Protein AF-A0AAV9A3R5-F1 (afdb_monomer)

Organism: Acorus gramineus (NCBI:txid55184)

Radius of gyration: 25.85 Å; Cα contacts (8 Å, |Δi|>4): 140; chains: 1; bounding box: 64×32×79 Å

pLDDT: mean 73.42, std 16.83, range [33.06, 95.38]

Solvent-accessible surface area (backbone atoms only — not comparable to full-atom values): 9224 Å² total; per-residue (Å²): 137,85,81,79,80,76,54,71,68,58,57,51,52,50,50,51,51,59,57,62,70,68,70,75,72,79,74,75,75,80,70,62,78,75,75,47,67,36,55,87,44,78,39,43,78,56,30,27,75,53,69,84,87,58,96,75,62,102,68,83,74,70,61,36,44,88,80,40,45,26,42,64,96,49,94,85,38,67,48,28,34,39,68,51,100,89,50,55,24,33,44,79,45,76,40,80,87,78,74,42,74,42,75,40,55,53,93,43,59,96,47,89,82,62,62,83,92,66,81,90,72,85,65,70,86,52,80,83,70,90,79,78,89,79,87,72,85,127

Structure (mmCIF, N/CA/C/O backbone):
data_AF-A0AAV9A3R5-F1
#
_entry.id   AF-A0AAV9A3R5-F1
#
loop_
_atom_site.group_PDB
_atom_site.id
_atom_site.type_symbol
_atom_site.label_atom_i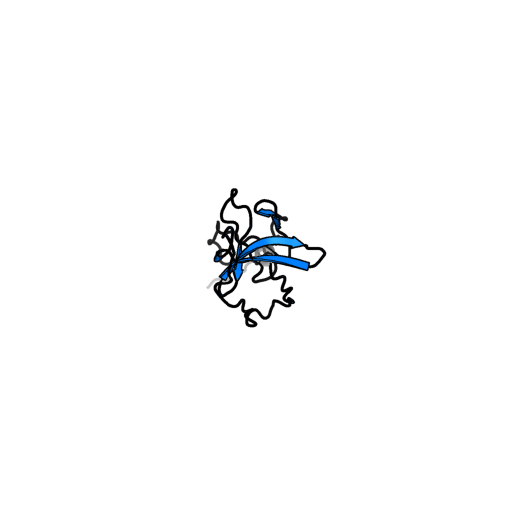d
_atom_site.label_alt_id
_atom_site.label_comp_id
_atom_site.label_asym_id
_atom_site.label_entity_id
_atom_site.label_seq_id
_atom_site.pdbx_PDB_ins_code
_atom_site.Cartn_x
_atom_site.Cartn_y
_atom_site.Cartn_z
_atom_site.occupancy
_atom_site.B_iso_or_equiv
_atom_site.auth_seq_id
_atom_site.auth_comp_id
_atom_site.auth_asym_id
_atom_site.auth_atom_id
_atom_site.pdbx_PDB_model_num
ATOM 1 N N . MET A 1 1 ? 32.095 17.784 -65.600 1.00 42.56 1 MET A N 1
ATOM 2 C CA . MET A 1 1 ? 31.543 17.102 -64.412 1.00 42.56 1 MET A CA 1
ATOM 3 C C . MET A 1 1 ? 32.695 16.330 -63.780 1.00 42.56 1 MET A C 1
ATOM 5 O O . MET A 1 1 ? 33.039 15.265 -64.266 1.00 42.56 1 MET A O 1
ATOM 9 N N . ALA A 1 2 ? 33.414 16.949 -62.839 1.00 43.00 2 ALA A N 1
ATOM 10 C CA . ALA A 1 2 ? 34.590 16.339 -62.219 1.00 43.00 2 ALA A CA 1
ATOM 11 C C . ALA A 1 2 ? 34.127 15.425 -61.080 1.00 43.00 2 ALA A C 1
ATOM 13 O O . ALA A 1 2 ? 33.543 15.898 -60.107 1.00 43.00 2 ALA A O 1
ATOM 14 N N . LEU A 1 3 ? 34.350 14.122 -61.228 1.00 54.34 3 LEU A N 1
ATOM 15 C CA . LEU A 1 3 ? 34.167 13.159 -60.150 1.00 54.34 3 LEU A CA 1
ATOM 16 C C . LEU A 1 3 ? 35.378 13.289 -59.223 1.00 54.34 3 LEU A C 1
ATOM 18 O O . LEU A 1 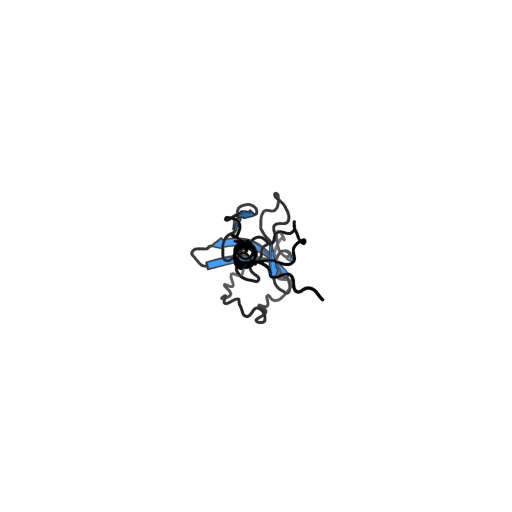3 ? 36.471 12.837 -59.555 1.00 54.34 3 LEU A O 1
ATOM 22 N N . LEU A 1 4 ? 35.200 13.972 -58.092 1.00 58.50 4 LEU A N 1
ATOM 23 C CA . LEU A 1 4 ? 36.195 14.020 -57.022 1.00 58.50 4 LEU A CA 1
ATOM 24 C C . LEU A 1 4 ? 36.394 12.594 -56.494 1.00 58.50 4 LEU A C 1
ATOM 26 O O . LEU A 1 4 ? 35.521 12.043 -55.826 1.00 58.50 4 LEU A O 1
ATOM 30 N N . SER A 1 5 ? 37.530 11.981 -56.825 1.00 64.50 5 SER A N 1
ATOM 31 C CA . SER A 1 5 ? 37.940 10.680 -56.303 1.00 64.50 5 SER A CA 1
ATOM 32 C C . SER A 1 5 ? 38.280 10.830 -54.823 1.00 64.50 5 SER A C 1
ATOM 34 O O . SER A 1 5 ? 39.375 11.266 -54.464 1.00 64.50 5 SER A O 1
ATOM 36 N N . ILE A 1 6 ? 37.319 10.523 -53.958 1.00 63.00 6 ILE A N 1
ATOM 37 C CA . ILE A 1 6 ? 37.522 10.535 -52.512 1.00 63.00 6 ILE A CA 1
ATOM 38 C C . ILE A 1 6 ? 38.488 9.382 -52.176 1.00 63.00 6 ILE A C 1
ATOM 40 O O . ILE A 1 6 ? 38.206 8.239 -52.543 1.00 63.00 6 ILE A O 1
ATOM 44 N N . PRO A 1 7 ? 39.643 9.642 -51.536 1.00 77.12 7 PRO A N 1
ATOM 45 C CA . PRO A 1 7 ? 40.613 8.596 -51.239 1.00 77.12 7 PRO A CA 1
ATOM 46 C C . PRO A 1 7 ? 40.015 7.563 -50.277 1.00 77.12 7 PRO A C 1
ATOM 48 O O . PRO A 1 7 ? 39.330 7.907 -49.321 1.00 77.12 7 PRO A O 1
ATOM 51 N N . ILE A 1 8 ? 40.325 6.282 -50.488 1.00 71.62 8 ILE A N 1
ATOM 52 C CA . ILE A 1 8 ? 39.762 5.153 -49.717 1.00 71.62 8 ILE A CA 1
ATOM 53 C C . ILE A 1 8 ? 39.962 5.338 -48.196 1.00 71.62 8 ILE A C 1
ATOM 55 O O . ILE A 1 8 ? 39.118 4.957 -47.383 1.00 71.62 8 ILE A O 1
ATOM 59 N N . SER A 1 9 ? 41.060 5.999 -47.815 1.00 75.62 9 SER A N 1
ATOM 60 C CA . SER A 1 9 ? 41.368 6.370 -46.431 1.00 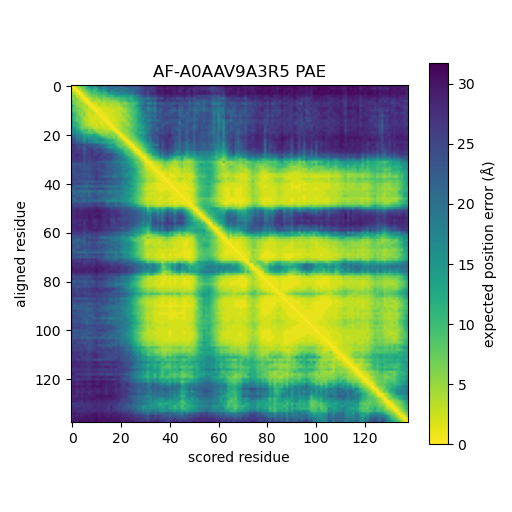75.62 9 SER A CA 1
ATOM 61 C C . SER A 1 9 ? 40.301 7.279 -45.803 1.00 75.62 9 SER A C 1
ATOM 63 O O . SER A 1 9 ? 39.868 7.038 -44.678 1.00 75.62 9 SER A O 1
ATOM 65 N N . THR A 1 10 ? 39.792 8.280 -46.529 1.00 72.69 10 THR A N 1
ATOM 66 C CA . THR A 1 10 ? 38.770 9.186 -45.984 1.00 72.69 10 THR A CA 1
ATOM 67 C C . THR A 1 10 ? 37.394 8.532 -45.946 1.00 72.69 10 THR A C 1
ATOM 69 O O . THR A 1 10 ? 36.655 8.765 -44.993 1.00 72.69 10 THR A O 1
ATOM 72 N N . THR A 1 11 ? 37.060 7.645 -46.891 1.00 73.62 11 THR A N 1
ATOM 73 C CA . THR A 1 11 ? 35.823 6.846 -46.802 1.00 73.62 11 THR A CA 1
ATOM 74 C C . THR A 1 11 ? 35.822 5.906 -45.596 1.00 73.62 11 THR A C 1
ATOM 76 O O . THR A 1 11 ? 34.792 5.767 -44.939 1.00 73.62 11 THR A O 1
ATOM 79 N N . LEU A 1 12 ? 36.976 5.317 -45.252 1.00 75.44 12 LEU A N 1
ATOM 80 C CA . LEU A 1 12 ? 37.129 4.457 -44.074 1.00 75.44 12 LEU A CA 1
ATOM 81 C C . LEU A 1 12 ? 36.952 5.253 -42.771 1.00 75.44 12 LEU A C 1
ATOM 83 O O . LEU A 1 12 ? 36.245 4.811 -41.870 1.00 75.44 12 LEU A O 1
ATOM 87 N N . ILE A 1 13 ? 37.548 6.447 -42.688 1.00 77.94 13 ILE A N 1
ATOM 88 C CA . ILE A 1 13 ? 37.426 7.336 -41.521 1.00 77.94 13 ILE A CA 1
ATOM 89 C C . ILE A 1 13 ? 35.973 7.766 -41.310 1.00 77.94 13 ILE A C 1
ATOM 91 O O . ILE A 1 13 ? 35.479 7.723 -40.187 1.00 77.94 13 ILE A O 1
ATOM 95 N N . ILE A 1 14 ? 35.272 8.136 -42.383 1.00 73.31 14 ILE A N 1
ATOM 96 C CA . ILE A 1 14 ? 33.864 8.543 -42.323 1.00 73.31 14 ILE A CA 1
ATOM 97 C C . ILE A 1 14 ? 32.985 7.371 -41.857 1.00 73.31 14 ILE A C 1
ATOM 99 O O . ILE A 1 14 ? 32.155 7.543 -40.967 1.00 73.31 14 ILE A O 1
ATOM 103 N N . PHE A 1 15 ? 33.204 6.168 -42.397 1.00 73.25 15 PHE A N 1
ATOM 104 C CA . PHE A 1 15 ? 32.491 4.956 -41.986 1.00 73.25 15 PHE A CA 1
ATOM 105 C C . PHE A 1 15 ? 32.713 4.623 -40.505 1.00 73.25 15 PHE A C 1
ATOM 107 O O . PHE A 1 15 ? 31.753 4.340 -39.793 1.00 73.25 15 PHE A O 1
ATOM 114 N N . LEU A 1 16 ? 33.955 4.724 -40.019 1.00 71.94 16 LEU A N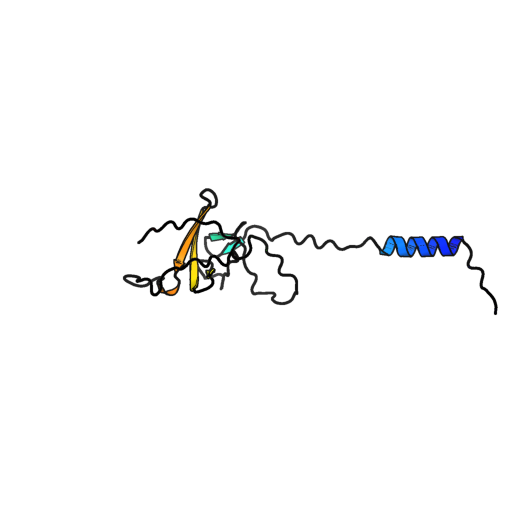 1
ATOM 115 C CA . LEU A 1 16 ? 34.289 4.526 -38.607 1.00 71.94 16 LEU A CA 1
ATOM 116 C C . LEU A 1 16 ? 33.635 5.586 -37.713 1.00 71.94 16 LEU A C 1
ATOM 118 O O . LEU A 1 16 ? 33.099 5.240 -36.665 1.00 71.94 16 LEU A O 1
ATOM 122 N N . PHE A 1 17 ? 33.605 6.852 -38.141 1.00 69.56 17 PHE A N 1
ATOM 123 C CA . PHE A 1 17 ? 32.946 7.926 -37.396 1.00 69.56 17 PHE A CA 1
ATOM 124 C C . PHE A 1 17 ? 31.442 7.645 -37.244 1.00 69.56 17 PHE A C 1
ATOM 126 O O . PHE A 1 17 ? 30.935 7.628 -36.123 1.00 69.56 17 PHE A O 1
ATOM 133 N N . PHE A 1 18 ? 30.753 7.285 -38.335 1.00 63.72 18 PHE A N 1
ATOM 134 C CA . PHE A 1 18 ? 29.334 6.903 -38.304 1.00 63.72 18 PHE A CA 1
ATOM 135 C C . PHE A 1 18 ? 29.061 5.624 -37.489 1.00 63.72 18 PHE A C 1
ATOM 137 O O . PHE A 1 18 ? 28.058 5.556 -36.774 1.00 63.72 18 PHE A O 1
ATOM 144 N N . PHE A 1 19 ? 29.959 4.633 -37.529 1.00 61.84 19 PHE A N 1
ATOM 145 C CA . PHE A 1 19 ? 29.850 3.429 -36.697 1.00 61.84 19 PHE A CA 1
ATOM 146 C C . PHE A 1 19 ? 30.009 3.742 -35.204 1.00 61.84 19 PHE A C 1
ATOM 148 O O . PHE A 1 19 ? 29.259 3.212 -34.386 1.00 61.84 19 PHE A O 1
ATOM 155 N N . THR A 1 20 ? 30.926 4.641 -34.832 1.00 58.19 20 THR A N 1
ATOM 156 C CA . THR A 1 20 ? 31.119 5.033 -33.423 1.00 58.19 20 THR A CA 1
ATOM 157 C C . THR A 1 20 ? 29.979 5.890 -32.875 1.00 58.19 20 THR A C 1
ATOM 159 O O . THR A 1 20 ? 29.649 5.772 -31.697 1.00 58.19 20 THR A O 1
ATOM 162 N N . SER A 1 21 ? 29.308 6.684 -33.717 1.00 57.44 21 SER A N 1
ATOM 163 C CA . SER A 1 21 ? 28.116 7.448 -33.319 1.00 57.44 21 SER A CA 1
ATOM 164 C C . SER A 1 21 ? 26.888 6.572 -33.032 1.00 57.44 21 SER A C 1
ATOM 166 O O . SER A 1 21 ? 25.912 7.066 -32.477 1.00 57.44 21 SER A O 1
ATOM 168 N N . SER A 1 22 ? 26.922 5.279 -33.376 1.00 57.12 22 SER A N 1
ATOM 169 C CA . SER A 1 22 ? 25.771 4.371 -33.261 1.00 57.12 22 SER A CA 1
ATOM 170 C C . SER A 1 22 ? 25.697 3.590 -31.933 1.00 57.12 22 SER A C 1
ATOM 172 O O . SER A 1 22 ? 24.768 2.806 -31.747 1.00 57.12 22 SER A O 1
ATOM 174 N N . ILE A 1 23 ? 26.642 3.775 -30.994 1.00 57.03 23 ILE A N 1
ATOM 175 C CA . ILE A 1 23 ? 26.746 2.940 -29.768 1.00 57.03 23 ILE A CA 1
ATOM 176 C C . ILE A 1 23 ? 26.494 3.713 -28.460 1.00 57.03 23 ILE A C 1
ATOM 178 O O . ILE A 1 23 ? 26.714 3.195 -27.372 1.00 57.03 23 ILE A O 1
ATOM 182 N N . THR A 1 24 ? 25.941 4.923 -28.504 1.00 54.38 24 THR A N 1
ATOM 183 C CA . THR A 1 24 ? 25.390 5.548 -27.288 1.00 54.38 24 THR A CA 1
ATOM 184 C C . THR A 1 24 ? 23.875 5.427 -27.281 1.00 54.38 24 THR A C 1
ATOM 186 O O . THR A 1 24 ? 23.154 6.421 -27.296 1.00 54.38 24 THR A O 1
ATOM 189 N N . HIS A 1 25 ? 23.375 4.191 -27.239 1.00 52.16 25 HIS A N 1
ATOM 190 C CA . HIS A 1 25 ? 22.058 3.972 -26.660 1.00 52.16 25 HIS A CA 1
ATOM 191 C C . HIS A 1 25 ? 22.219 4.232 -25.167 1.00 52.16 25 HIS A C 1
ATOM 193 O O . HIS A 1 25 ? 22.773 3.407 -24.440 1.00 52.16 25 HIS A O 1
ATOM 199 N N . ALA A 1 26 ? 21.785 5.407 -24.713 1.00 53.75 26 ALA A N 1
ATOM 200 C CA . ALA A 1 26 ? 21.477 5.601 -23.311 1.00 53.75 26 ALA A CA 1
ATOM 201 C C . ALA A 1 26 ? 20.357 4.608 -22.986 1.00 53.75 26 ALA A C 1
ATOM 203 O O . ALA A 1 26 ? 19.176 4.901 -23.166 1.00 53.75 26 ALA A O 1
ATOM 204 N N . VAL A 1 27 ? 20.731 3.392 -22.582 1.00 50.84 27 VAL A N 1
ATOM 205 C CA . VAL A 1 27 ? 19.817 2.498 -21.892 1.00 50.84 27 VAL A CA 1
ATOM 206 C C . VAL A 1 27 ? 19.459 3.273 -20.639 1.00 50.84 27 VAL A C 1
ATOM 208 O O . VAL A 1 27 ? 20.256 3.382 -19.707 1.00 50.84 27 VAL A O 1
ATOM 211 N N . SER A 1 28 ? 18.290 3.907 -20.657 1.00 55.81 28 SER A N 1
ATOM 212 C CA . SER A 1 28 ? 17.638 4.309 -19.428 1.00 55.81 28 SER A CA 1
ATOM 213 C C . SER A 1 28 ? 17.394 3.000 -18.689 1.00 55.81 28 SER A C 1
ATOM 215 O O . SER A 1 28 ? 16.402 2.314 -18.920 1.00 55.81 28 SER A O 1
ATOM 217 N N . ASN A 1 29 ? 18.366 2.582 -17.876 1.00 53.78 29 ASN A N 1
ATOM 218 C CA . ASN A 1 29 ? 18.145 1.597 -16.837 1.00 53.78 29 ASN A CA 1
ATOM 219 C C . ASN A 1 29 ? 17.172 2.287 -15.894 1.00 53.78 29 ASN A C 1
ATOM 221 O O . ASN A 1 29 ? 17.588 2.983 -14.971 1.00 53.78 29 ASN A O 1
ATOM 225 N N . GLN A 1 30 ? 15.882 2.195 -16.205 1.00 59.28 30 GLN A N 1
ATOM 226 C CA . GLN A 1 30 ? 14.817 2.733 -15.385 1.00 59.28 30 GLN A CA 1
ATOM 227 C C . GLN A 1 30 ? 14.733 1.819 -14.163 1.00 59.28 30 GLN A C 1
ATOM 229 O O . GLN A 1 30 ? 13.927 0.899 -14.077 1.00 59.28 30 GLN A O 1
ATOM 234 N N . THR A 1 31 ? 15.695 1.988 -13.259 1.00 66.62 31 THR A N 1
ATOM 235 C CA . THR A 1 31 ? 15.759 1.276 -11.998 1.00 66.62 31 THR A CA 1
ATOM 236 C C . THR A 1 31 ? 14.639 1.799 -11.132 1.00 66.62 31 THR A C 1
ATOM 238 O O . THR A 1 31 ? 14.515 3.005 -10.905 1.00 66.62 31 THR A O 1
ATOM 241 N N . CYS A 1 32 ? 13.819 0.879 -10.640 1.00 72.88 32 CYS A N 1
ATOM 242 C CA . CYS A 1 32 ? 12.783 1.255 -9.706 1.00 72.88 32 CYS A CA 1
ATOM 243 C C . CYS A 1 32 ? 13.392 1.837 -8.436 1.00 72.88 32 CYS A C 1
ATOM 245 O O . CYS A 1 32 ? 14.434 1.351 -7.977 1.00 72.88 32 CYS A O 1
ATOM 247 N N . PRO A 1 33 ? 12.769 2.890 -7.879 1.00 74.38 33 PRO A N 1
ATOM 248 C CA . PRO A 1 33 ? 13.254 3.487 -6.655 1.00 74.38 33 PRO A CA 1
ATOM 249 C C . PRO A 1 33 ? 13.303 2.428 -5.545 1.00 74.38 33 PRO A C 1
ATOM 251 O O . PRO A 1 33 ? 12.514 1.475 -5.553 1.00 74.38 33 PRO A O 1
ATOM 254 N N . PRO A 1 34 ? 14.235 2.572 -4.589 1.00 77.31 34 PRO A N 1
ATOM 255 C CA . PRO A 1 34 ? 14.297 1.677 -3.445 1.00 77.31 34 PRO A CA 1
ATOM 256 C C . PRO A 1 34 ? 12.972 1.705 -2.663 1.00 77.31 34 PRO A C 1
ATOM 258 O O . PRO A 1 34 ? 12.216 2.676 -2.774 1.00 77.31 34 PRO A O 1
ATOM 261 N N . PRO A 1 35 ? 12.697 0.671 -1.842 1.00 82.25 35 PRO A N 1
ATOM 262 C CA . PRO A 1 35 ? 11.526 0.644 -0.979 1.00 82.25 35 PRO A CA 1
ATOM 263 C C . PRO A 1 35 ? 11.350 1.955 -0.217 1.00 82.25 35 PRO A C 1
ATOM 265 O O . PRO A 1 35 ? 12.283 2.452 0.418 1.00 82.25 35 PRO A O 1
ATOM 268 N N . SER A 1 36 ? 10.143 2.496 -0.269 1.00 86.19 36 SER A N 1
ATOM 269 C CA . SER A 1 36 ? 9.777 3.758 0.366 1.00 86.19 36 SER A CA 1
ATOM 270 C C . SER A 1 36 ? 8.782 3.515 1.497 1.00 86.19 36 SER A C 1
ATOM 272 O O . SER A 1 36 ? 8.365 2.382 1.759 1.00 86.19 36 SER A O 1
ATOM 274 N N . LYS A 1 37 ? 8.424 4.574 2.222 1.00 88.94 37 LYS A N 1
ATOM 275 C CA . LYS A 1 37 ? 7.380 4.526 3.246 1.00 88.94 37 LYS A CA 1
ATOM 276 C C . LYS A 1 37 ? 6.299 5.558 2.955 1.00 88.94 37 LYS A C 1
ATOM 278 O O . LYS A 1 37 ? 6.600 6.634 2.447 1.00 88.94 37 LYS A O 1
ATOM 283 N N . CYS A 1 38 ? 5.068 5.222 3.321 1.00 89.81 38 CYS A N 1
ATOM 284 C CA . CYS A 1 38 ? 3.962 6.162 3.477 1.00 89.81 38 CYS A CA 1
ATOM 285 C C . CYS A 1 38 ? 3.405 5.954 4.889 1.00 89.81 38 CYS A C 1
ATOM 287 O O . CYS A 1 38 ? 2.940 4.856 5.207 1.00 89.81 38 CYS A O 1
ATOM 289 N N . GLY A 1 39 ? 3.567 6.953 5.759 1.00 88.44 39 GLY A N 1
ATOM 290 C CA . GLY A 1 39 ? 3.401 6.769 7.201 1.00 88.44 39 GLY A CA 1
ATOM 291 C C . GLY A 1 39 ? 4.290 5.633 7.728 1.00 88.44 39 GLY A 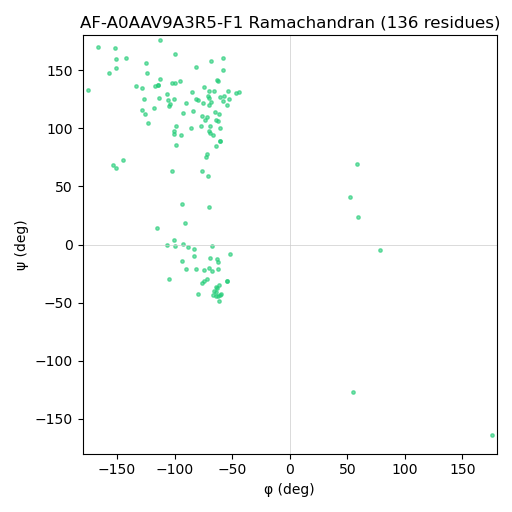C 1
ATOM 292 O O . GLY A 1 39 ? 5.491 5.575 7.444 1.00 88.44 39 GLY A O 1
ATOM 293 N N . ASP A 1 40 ? 3.677 4.688 8.439 1.00 90.19 40 ASP A N 1
ATOM 294 C CA . ASP A 1 40 ? 4.358 3.513 9.000 1.00 90.19 40 ASP A CA 1
ATOM 295 C C . ASP A 1 40 ? 4.410 2.309 8.040 1.00 90.19 40 ASP A C 1
ATOM 297 O O . ASP A 1 40 ? 5.016 1.279 8.352 1.00 90.19 40 ASP A O 1
ATOM 301 N N . ILE A 1 41 ? 3.813 2.418 6.848 1.00 92.81 41 ILE A N 1
ATOM 302 C CA . ILE A 1 41 ? 3.723 1.320 5.881 1.00 92.81 41 ILE A CA 1
ATOM 303 C C . ILE A 1 41 ? 4.930 1.342 4.939 1.00 92.81 41 ILE A C 1
ATOM 305 O O . ILE A 1 41 ? 5.170 2.315 4.225 1.00 92.81 41 ILE A O 1
ATOM 309 N N . SER A 1 42 ? 5.684 0.238 4.907 1.00 93.06 42 SER A N 1
ATOM 310 C CA . SER A 1 42 ? 6.757 0.022 3.928 1.00 93.06 42 SER A CA 1
ATOM 311 C C . SER A 1 42 ? 6.183 -0.438 2.588 1.00 93.06 42 SER A C 1
ATOM 313 O O . SER A 1 42 ? 5.502 -1.464 2.514 1.00 93.06 42 SER A O 1
ATOM 315 N N . ILE A 1 43 ? 6.510 0.299 1.529 1.00 91.75 43 ILE A N 1
ATOM 316 C CA . ILE A 1 43 ? 6.059 0.070 0.157 1.00 91.75 43 ILE A CA 1
ATOM 317 C C . ILE A 1 43 ? 7.206 -0.524 -0.655 1.00 91.75 43 ILE A C 1
ATOM 319 O O . ILE A 1 43 ? 8.277 0.071 -0.784 1.00 91.75 43 ILE A O 1
ATOM 323 N N . ARG A 1 44 ? 6.983 -1.728 -1.176 1.00 91.06 44 ARG A N 1
ATOM 324 C CA . ARG A 1 44 ? 7.891 -2.471 -2.052 1.00 91.06 44 ARG A CA 1
ATOM 325 C C . ARG A 1 44 ? 7.076 -3.395 -2.950 1.00 91.06 44 ARG A C 1
ATOM 327 O O . ARG A 1 44 ? 5.894 -3.623 -2.689 1.00 91.06 44 ARG A O 1
ATOM 334 N N . TYR A 1 45 ? 7.741 -3.975 -3.950 1.00 89.31 45 TYR A N 1
ATOM 335 C CA . TYR A 1 45 ? 7.135 -4.942 -4.862 1.00 89.31 45 TYR A CA 1
ATOM 336 C C . TYR A 1 45 ? 6.274 -5.975 -4.100 1.00 89.31 45 TYR A C 1
ATOM 338 O O . TYR A 1 45 ? 6.747 -6.532 -3.102 1.00 89.31 45 TYR A O 1
ATOM 346 N N . PRO A 1 46 ? 5.027 -6.244 -4.532 1.00 90.12 46 PRO A N 1
ATOM 347 C CA . PRO A 1 46 ? 4.409 -5.825 -5.800 1.00 90.12 46 PRO A CA 1
ATOM 348 C C . PRO A 1 46 ? 3.819 -4.404 -5.809 1.00 90.12 46 PRO A C 1
ATOM 350 O O . PRO A 1 46 ? 3.478 -3.905 -6.880 1.00 90.12 46 PRO A O 1
ATOM 353 N N . PHE A 1 47 ? 3.718 -3.747 -4.653 1.00 91.62 47 PHE A N 1
ATOM 354 C CA . PHE A 1 47 ? 3.192 -2.388 -4.530 1.00 91.62 47 PHE A CA 1
ATOM 355 C C . PHE A 1 47 ? 4.252 -1.345 -4.880 1.00 91.62 47 PHE A C 1
ATOM 357 O O . PHE A 1 47 ? 5.454 -1.559 -4.704 1.00 91.62 47 PHE A O 1
ATOM 364 N N . TRP A 1 48 ? 3.809 -0.187 -5.350 1.00 89.69 48 TRP A N 1
ATOM 365 C CA . TRP A 1 48 ? 4.698 0.914 -5.712 1.00 89.69 48 TRP A CA 1
ATOM 366 C C . TRP A 1 48 ? 3.984 2.250 -5.523 1.00 89.69 48 TRP A C 1
ATOM 368 O O . TRP A 1 48 ? 2.762 2.314 -5.606 1.00 89.69 48 TRP A O 1
ATOM 378 N N . LEU A 1 49 ? 4.731 3.319 -5.236 1.00 87.88 49 LEU A N 1
ATOM 379 C CA . LEU A 1 49 ? 4.144 4.652 -5.103 1.00 87.88 49 LEU A CA 1
ATOM 380 C C . LEU A 1 49 ? 3.946 5.286 -6.480 1.00 87.88 49 LEU A C 1
ATOM 382 O O . LEU A 1 49 ? 4.904 5.438 -7.240 1.00 87.88 49 LEU A O 1
ATOM 386 N N . ASN A 1 50 ? 2.719 5.707 -6.768 1.00 80.19 50 ASN A N 1
ATOM 387 C CA . ASN A 1 50 ? 2.418 6.519 -7.931 1.00 80.19 50 ASN A CA 1
ATOM 388 C C . ASN A 1 50 ? 2.930 7.943 -7.668 1.00 80.19 50 ASN A C 1
ATOM 390 O O . ASN A 1 50 ? 2.400 8.663 -6.821 1.00 80.19 50 ASN A O 1
ATOM 394 N N . SER A 1 51 ? 4.018 8.334 -8.333 1.00 63.78 51 SER A N 1
ATOM 395 C CA . SER A 1 51 ? 4.585 9.674 -8.177 1.00 63.78 51 SER A CA 1
ATOM 396 C C . SER A 1 51 ? 3.652 10.700 -8.819 1.00 63.78 51 SER A C 1
ATOM 398 O O . SER A 1 51 ? 3.705 10.941 -10.023 1.00 63.78 51 SER A O 1
ATOM 400 N N . SER A 1 52 ? 2.811 11.346 -8.013 1.00 50.72 52 SER A N 1
ATOM 401 C CA . SER A 1 52 ? 1.971 12.465 -8.459 1.00 50.72 52 SER A CA 1
ATOM 402 C C . SER A 1 52 ? 2.777 13.731 -8.817 1.00 50.72 52 SER A C 1
ATOM 404 O O . SER A 1 52 ? 2.182 14.725 -9.229 1.00 50.72 52 SER A O 1
ATOM 406 N N . THR A 1 53 ? 4.110 13.735 -8.680 1.00 39.03 53 THR A N 1
ATOM 407 C CA . THR A 1 53 ? 4.938 14.951 -8.825 1.00 39.03 53 THR A CA 1
ATOM 408 C C . THR A 1 53 ? 5.641 15.079 -10.179 1.00 39.03 53 THR A C 1
ATOM 410 O O . THR A 1 53 ? 6.359 16.047 -10.400 1.00 39.03 53 THR A O 1
ATOM 413 N N . THR A 1 54 ? 5.413 14.166 -11.124 1.00 33.06 54 THR A N 1
ATOM 414 C CA . THR A 1 54 ? 5.908 14.322 -12.503 1.00 33.06 54 THR A CA 1
ATOM 415 C C . THR A 1 54 ? 5.018 13.561 -13.482 1.00 33.06 54 THR A C 1
ATOM 417 O O . THR A 1 54 ? 5.437 12.623 -14.155 1.00 33.06 54 THR A O 1
ATOM 420 N N . ILE A 1 55 ? 3.777 14.035 -13.647 1.00 42.91 55 ILE A N 1
ATOM 421 C CA . ILE A 1 55 ? 3.019 13.854 -14.900 1.00 42.91 55 ILE A CA 1
ATOM 422 C C . ILE A 1 55 ? 3.668 14.757 -15.966 1.00 42.91 55 ILE A C 1
ATOM 424 O O . ILE A 1 55 ? 3.080 15.690 -16.492 1.00 42.91 55 ILE A O 1
ATOM 428 N N . THR A 1 56 ? 4.950 14.537 -16.228 1.00 35.22 56 THR A N 1
ATOM 429 C CA . THR A 1 56 ? 5.707 15.116 -17.336 1.00 35.22 56 THR A CA 1
ATOM 430 C C . THR A 1 56 ? 6.796 14.123 -17.691 1.00 35.22 56 THR A C 1
ATOM 432 O O . THR A 1 56 ? 7.977 14.348 -17.472 1.00 35.22 56 THR A O 1
ATOM 435 N N . THR A 1 57 ? 6.398 12.957 -18.183 1.00 36.38 57 THR A N 1
ATOM 436 C CA . THR A 1 57 ? 7.152 12.195 -19.185 1.00 36.38 57 THR A CA 1
ATOM 437 C C . THR A 1 57 ? 6.318 10.989 -19.576 1.00 36.38 57 THR A C 1
ATOM 439 O O . THR A 1 57 ? 5.757 10.275 -18.755 1.00 36.38 57 THR A O 1
ATOM 442 N N . THR A 1 58 ? 6.217 10.785 -20.872 1.00 39.94 58 THR A N 1
ATOM 443 C CA . THR A 1 58 ? 5.402 9.809 -21.594 1.00 39.94 58 THR A CA 1
ATOM 444 C C . THR A 1 58 ? 5.872 8.351 -21.419 1.00 39.94 58 THR A C 1
ATOM 446 O O . THR A 1 58 ? 5.726 7.558 -22.339 1.00 39.94 58 THR A O 1
ATOM 449 N N . ASN A 1 59 ? 6.441 7.989 -20.261 1.00 43.19 59 ASN A N 1
ATOM 450 C CA . ASN A 1 59 ? 6.933 6.649 -19.913 1.00 43.19 59 ASN A CA 1
ATOM 451 C C . ASN A 1 59 ? 6.702 6.364 -18.416 1.00 43.19 59 ASN A C 1
ATOM 453 O O . ASN A 1 59 ? 7.641 6.357 -17.617 1.00 43.19 59 ASN A O 1
ATOM 457 N N . THR A 1 60 ? 5.451 6.130 -18.013 1.00 52.56 60 THR A N 1
ATOM 458 C CA . THR A 1 60 ? 5.132 5.594 -16.680 1.00 52.56 60 THR A CA 1
ATOM 459 C C . THR A 1 60 ? 5.548 4.124 -16.619 1.00 52.56 60 THR A C 1
ATOM 461 O O . THR A 1 60 ? 4.723 3.224 -16.769 1.00 52.56 60 THR A O 1
ATOM 464 N N . SER A 1 61 ? 6.840 3.847 -16.448 1.00 62.31 61 SER A N 1
ATOM 465 C CA . SER A 1 61 ? 7.289 2.495 -16.127 1.00 62.31 61 SER A CA 1
ATOM 466 C C . SER A 1 61 ? 6.722 2.132 -14.756 1.00 62.31 61 SER A C 1
ATOM 468 O O . SER A 1 61 ? 7.154 2.672 -13.734 1.00 62.31 61 SER A O 1
ATOM 470 N N . TYR A 1 62 ? 5.723 1.256 -14.732 1.00 67.12 62 TYR A N 1
ATOM 471 C CA . TYR A 1 62 ? 5.210 0.687 -13.494 1.00 67.12 62 TYR A CA 1
ATOM 472 C C . TYR A 1 62 ? 6.370 0.060 -12.724 1.00 67.12 62 TYR A C 1
ATOM 474 O O . TYR A 1 62 ? 7.030 -0.850 -13.221 1.00 67.12 62 TYR A O 1
ATOM 482 N N . CYS A 1 63 ? 6.613 0.545 -11.508 1.00 81.56 63 CYS A N 1
ATOM 483 C CA . CYS A 1 63 ? 7.669 0.018 -10.644 1.00 81.56 63 CYS A CA 1
ATOM 484 C C . CYS A 1 63 ? 7.178 -1.053 -9.677 1.00 81.56 63 CYS A C 1
ATOM 486 O O . CYS A 1 63 ? 7.629 -1.182 -8.541 1.00 81.56 63 CYS A O 1
ATOM 488 N N . GLY A 1 64 ? 6.225 -1.825 -10.168 1.00 83.69 64 GLY A N 1
ATOM 489 C CA . GLY A 1 64 ? 5.529 -2.867 -9.458 1.00 83.69 64 GLY A CA 1
ATOM 490 C C . GLY A 1 64 ? 4.445 -3.425 -10.358 1.00 83.69 64 GLY A C 1
ATOM 491 O O . GLY A 1 64 ? 4.449 -3.228 -11.576 1.00 83.69 64 GLY A O 1
ATOM 492 N N . TYR A 1 65 ? 3.515 -4.140 -9.754 1.00 84.00 65 TYR A N 1
ATOM 493 C CA . TYR A 1 65 ? 2.461 -4.788 -10.503 1.00 84.00 65 TYR A CA 1
ATOM 494 C C . TYR A 1 65 ? 1.422 -3.751 -10.976 1.00 84.00 65 TYR A C 1
ATOM 496 O O . TYR A 1 65 ? 1.045 -2.865 -10.192 1.00 84.00 65 TYR A O 1
ATOM 504 N N . PRO A 1 66 ? 0.957 -3.804 -12.239 1.00 80.50 66 PRO A N 1
ATOM 505 C CA . PRO A 1 66 ? -0.099 -2.917 -12.718 1.00 80.50 66 PRO A CA 1
ATOM 506 C C . PRO A 1 66 ? -1.332 -2.975 -11.810 1.00 80.50 66 PRO A C 1
ATOM 508 O O . PRO A 1 66 ? -1.775 -4.049 -11.414 1.00 80.50 66 PRO A O 1
ATOM 511 N N . GLY A 1 67 ? -1.848 -1.802 -11.438 1.00 81.00 67 GLY A N 1
ATOM 512 C CA . GLY A 1 67 ? -2.985 -1.652 -10.525 1.00 81.00 67 GLY A CA 1
ATOM 513 C C . GLY A 1 67 ? -2.673 -1.818 -9.024 1.00 81.00 67 GLY A C 1
ATOM 514 O O . GLY A 1 67 ? -3.534 -1.532 -8.205 1.00 81.00 67 GLY A O 1
ATOM 515 N N . PHE A 1 68 ? -1.446 -2.181 -8.631 1.00 87.62 68 PHE A N 1
ATOM 516 C CA . PHE A 1 68 ? -0.975 -2.113 -7.230 1.00 87.62 68 PHE A CA 1
ATOM 517 C C . PHE A 1 68 ? -0.297 -0.767 -6.909 1.00 87.62 68 PHE A C 1
ATOM 519 O O . PHE A 1 68 ? 0.486 -0.653 -5.962 1.00 87.62 68 PHE A O 1
ATOM 526 N N . GLY A 1 69 ? -0.551 0.245 -7.742 1.00 89.12 69 GLY A N 1
ATOM 527 C CA . GLY A 1 69 ? -0.051 1.596 -7.532 1.00 89.12 69 GLY A CA 1
ATOM 528 C C . GLY A 1 69 ? -0.754 2.239 -6.344 1.00 89.12 69 GL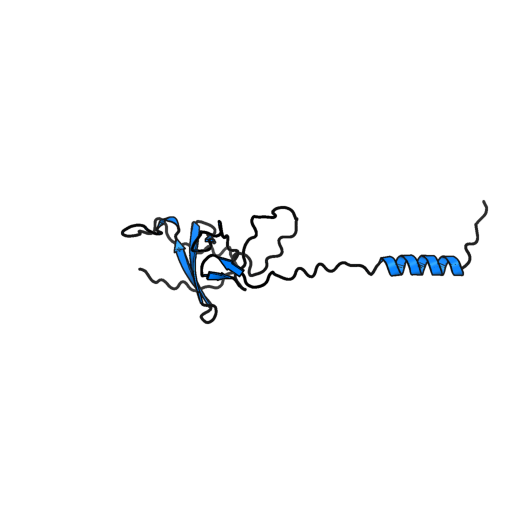Y A C 1
ATOM 529 O O . GLY A 1 69 ? -1.977 2.200 -6.247 1.00 89.12 69 GLY A O 1
ATOM 530 N N . LEU A 1 70 ? 0.029 2.831 -5.451 1.00 91.50 70 LEU A N 1
ATOM 531 C CA . LEU A 1 70 ? -0.442 3.472 -4.234 1.00 91.50 70 LEU A CA 1
ATOM 532 C C . LEU A 1 70 ? -0.180 4.971 -4.287 1.00 91.50 70 LEU A C 1
ATOM 534 O O . LEU A 1 70 ? 0.915 5.405 -4.647 1.00 91.50 70 LEU A O 1
ATOM 538 N N . THR A 1 71 ? -1.153 5.761 -3.862 1.00 91.44 71 THR A N 1
ATOM 539 C CA . THR A 1 71 ? -1.000 7.208 -3.703 1.00 91.44 71 THR A CA 1
ATOM 540 C C . THR A 1 71 ? -0.739 7.530 -2.234 1.00 91.44 71 THR A C 1
ATOM 542 O O . THR A 1 71 ? -1.351 6.946 -1.345 1.00 91.44 71 THR A O 1
ATOM 545 N N . CYS A 1 72 ? 0.167 8.465 -1.962 1.00 89.44 72 CYS A N 1
ATOM 546 C CA . CYS A 1 72 ? 0.415 8.995 -0.620 1.00 89.44 72 CYS A CA 1
ATOM 547 C C . CYS A 1 72 ? 0.215 10.516 -0.698 1.00 89.44 72 CYS A C 1
ATOM 549 O O . CYS A 1 72 ? 1.046 11.194 -1.307 1.00 89.44 72 CYS A O 1
ATOM 551 N N . LYS A 1 73 ? -0.907 11.062 -0.198 1.00 73.31 73 LYS A N 1
ATOM 552 C CA . LYS A 1 73 ? -1.300 12.460 -0.466 1.00 73.31 73 LYS A CA 1
ATOM 553 C C . LYS A 1 73 ? -0.467 13.479 0.326 1.00 73.31 73 LYS A C 1
ATOM 555 O O . LYS A 1 73 ? -0.380 14.623 -0.111 1.00 73.31 73 LYS A O 1
ATOM 560 N N . SER A 1 74 ? 0.181 13.111 1.443 1.00 67.25 74 SER A N 1
ATOM 561 C CA . SER A 1 74 ? 1.178 13.962 2.133 1.00 67.25 74 SER A CA 1
ATOM 562 C C . SER A 1 74 ? 2.018 13.212 3.183 1.00 67.25 74 SER A C 1
ATOM 564 O O . SER A 1 74 ? 1.675 12.103 3.584 1.00 67.25 74 SER A O 1
ATOM 566 N N . SER A 1 75 ? 3.075 13.850 3.710 1.00 58.09 75 SER A N 1
ATOM 567 C CA . SER A 1 75 ? 3.905 13.331 4.816 1.00 58.09 75 SER A CA 1
ATOM 568 C C . SER A 1 75 ? 3.160 13.129 6.142 1.00 58.09 75 SER A C 1
ATOM 570 O O . SER A 1 75 ? 3.686 12.470 7.033 1.00 58.09 75 SER A O 1
ATOM 572 N N . ASN A 1 76 ? 1.966 13.711 6.288 1.00 61.00 76 ASN A N 1
ATOM 573 C CA . ASN A 1 76 ? 1.162 13.641 7.510 1.00 61.00 76 ASN A CA 1
ATOM 574 C C . ASN A 1 76 ? 0.045 12.589 7.414 1.00 61.00 76 ASN A C 1
ATOM 576 O O . ASN A 1 76 ? -0.726 12.422 8.359 1.00 61.00 76 ASN A O 1
ATOM 580 N N . GLU A 1 77 ? -0.079 11.905 6.275 1.00 68.25 77 GLU A N 1
ATOM 581 C CA . GLU A 1 77 ? -1.095 10.881 6.072 1.00 68.25 77 GLU A CA 1
ATOM 582 C C . GLU A 1 77 ? -0.605 9.532 6.612 1.00 68.25 77 GLU A C 1
ATOM 584 O O . GLU A 1 77 ? 0.518 9.098 6.354 1.00 68.25 77 GLU A O 1
ATOM 589 N N . LYS A 1 78 ? -1.454 8.875 7.406 1.00 82.31 78 LYS A N 1
ATOM 590 C CA . LYS A 1 78 ? -1.092 7.645 8.123 1.00 82.31 78 LYS A CA 1
ATOM 591 C C . LYS A 1 78 ? -1.024 6.418 7.209 1.00 82.31 78 LYS A C 1
ATOM 593 O O . LYS A 1 78 ? -0.241 5.509 7.479 1.00 82.31 78 LYS A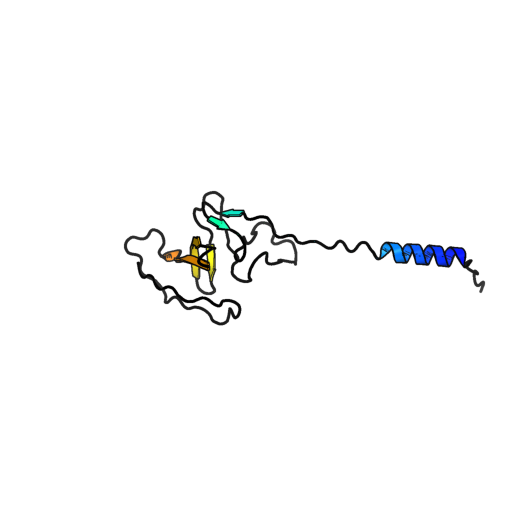 O 1
ATOM 598 N N . TYR A 1 79 ? -1.847 6.386 6.161 1.00 92.62 79 TYR A N 1
ATOM 599 C CA . TYR A 1 79 ? -2.038 5.221 5.300 1.00 92.62 79 TYR A CA 1
ATOM 600 C C . TYR A 1 79 ? -1.986 5.619 3.819 1.00 92.62 79 TYR A C 1
ATOM 602 O O . TYR A 1 79 ? -2.613 6.612 3.452 1.00 92.62 79 TYR A O 1
ATOM 610 N N . PRO A 1 80 ? -1.287 4.854 2.959 1.00 94.06 80 PRO A N 1
ATOM 611 C CA . PRO A 1 80 ? -1.395 5.025 1.517 1.00 94.06 80 PRO A CA 1
ATOM 612 C C . PRO A 1 80 ? -2.779 4.605 1.012 1.00 94.06 80 PRO A C 1
ATOM 614 O O . PRO A 1 80 ? -3.467 3.801 1.643 1.00 94.06 80 PRO A O 1
ATOM 617 N N . ILE A 1 81 ? -3.154 5.118 -0.157 1.00 93.69 81 ILE A N 1
ATOM 618 C CA . ILE A 1 81 ? -4.440 4.866 -0.808 1.00 93.69 81 ILE A CA 1
ATOM 619 C C . ILE A 1 81 ? -4.236 3.931 -1.998 1.00 93.69 81 ILE A C 1
ATOM 621 O O . ILE A 1 81 ? -3.378 4.181 -2.850 1.00 93.69 81 ILE A O 1
ATOM 625 N N . LEU A 1 82 ? -5.038 2.871 -2.055 1.00 91.88 82 LEU A N 1
ATOM 626 C CA . LEU A 1 82 ? -5.207 2.015 -3.221 1.00 91.88 82 LEU A CA 1
ATOM 627 C C . LEU A 1 82 ? -6.498 2.413 -3.942 1.00 91.88 82 LEU A C 1
ATOM 629 O O . LEU A 1 82 ? -7.567 2.412 -3.335 1.00 91.88 82 LEU A O 1
ATOM 633 N N . HIS A 1 83 ? -6.380 2.714 -5.231 1.00 88.69 83 HIS A N 1
ATOM 634 C CA . HIS A 1 83 ? -7.514 3.043 -6.090 1.00 88.69 83 HIS A CA 1
ATOM 635 C C . HIS A 1 83 ? -8.016 1.768 -6.773 1.00 88.69 83 HIS A C 1
ATOM 637 O O . HIS A 1 83 ? -7.300 1.184 -7.593 1.00 88.69 83 HIS A O 1
ATOM 643 N N . LEU A 1 84 ? -9.223 1.323 -6.427 1.00 84.81 84 LEU A N 1
ATOM 644 C CA . LEU A 1 84 ? -9.936 0.270 -7.150 1.00 84.81 84 LEU A CA 1
ATOM 645 C C . LEU A 1 84 ? -10.979 0.917 -8.083 1.00 84.81 84 LEU A C 1
ATOM 647 O O . LEU A 1 84 ? -11.272 2.098 -7.932 1.00 84.81 84 LEU A O 1
ATOM 651 N N . PRO A 1 85 ? -11.531 0.192 -9.076 1.00 79.94 85 PRO A N 1
ATOM 652 C CA . PRO A 1 85 ? -12.381 0.801 -10.104 1.00 79.94 85 PRO A CA 1
ATOM 653 C C . PRO A 1 85 ? -13.580 1.603 -9.584 1.00 79.94 85 PRO A C 1
ATOM 655 O O . PRO A 1 85 ? -13.983 2.563 -10.235 1.00 79.94 85 PRO A O 1
ATOM 658 N N . ASN A 1 86 ? -14.139 1.209 -8.438 1.00 80.12 86 ASN A N 1
ATOM 659 C CA . ASN A 1 86 ? -15.340 1.831 -7.885 1.00 80.12 86 ASN A CA 1
ATOM 660 C C . ASN A 1 86 ? -15.051 2.740 -6.686 1.00 80.12 86 ASN A C 1
ATOM 662 O O . ASN A 1 86 ? -15.769 3.715 -6.501 1.00 80.12 86 ASN A O 1
ATOM 666 N N . ASP A 1 87 ? -14.006 2.443 -5.908 1.00 86.38 87 ASP A N 1
ATOM 667 C CA . ASP A 1 87 ? -13.814 3.020 -4.579 1.00 86.38 87 ASP A CA 1
ATOM 668 C C . ASP A 1 87 ? -12.329 3.116 -4.205 1.00 86.38 87 ASP A C 1
ATOM 670 O O . ASP A 1 87 ? -11.466 2.395 -4.728 1.00 86.38 87 ASP A O 1
ATOM 674 N N . ASP A 1 88 ? -12.051 3.994 -3.244 1.00 89.56 88 ASP A N 1
ATOM 675 C CA . ASP A 1 88 ? -10.725 4.204 -2.681 1.00 89.56 88 ASP A CA 1
ATOM 676 C C . ASP A 1 88 ? -10.601 3.513 -1.320 1.00 89.56 88 ASP A C 1
ATOM 678 O O . ASP A 1 88 ? -11.489 3.586 -0.469 1.00 89.56 88 ASP A O 1
ATOM 682 N N . TYR A 1 89 ? -9.448 2.886 -1.081 1.00 91.25 89 TYR A N 1
ATOM 683 C CA . TYR A 1 89 ? -9.192 2.145 0.152 1.00 91.25 89 TYR A CA 1
ATOM 684 C C . TYR A 1 89 ? -7.888 2.585 0.810 1.00 91.25 89 TYR A C 1
ATOM 686 O O . TYR A 1 89 ? -6.836 2.652 0.168 1.00 91.25 89 TYR A O 1
ATOM 694 N N . PHE A 1 90 ? -7.922 2.797 2.124 1.00 93.69 90 PHE A N 1
ATOM 695 C CA . PHE A 1 90 ? -6.714 2.910 2.932 1.00 93.69 90 PHE A CA 1
ATOM 696 C C . PHE A 1 90 ? -6.032 1.551 3.061 1.00 93.69 90 PHE A C 1
ATOM 698 O O . PHE A 1 90 ? -6.629 0.572 3.513 1.00 93.69 90 PHE A O 1
ATOM 705 N N . VAL A 1 91 ? -4.740 1.508 2.752 1.00 94.94 91 VAL A N 1
ATOM 706 C CA . VAL A 1 91 ? -3.883 0.353 3.013 1.00 94.94 91 VAL A CA 1
ATOM 707 C C . VAL A 1 91 ? -3.359 0.448 4.441 1.00 94.94 91 VAL A C 1
ATOM 709 O O . VAL A 1 91 ? -2.411 1.178 4.733 1.00 94.94 91 VAL A O 1
ATOM 712 N N . THR A 1 92 ? -3.973 -0.300 5.352 1.00 94.06 92 THR A N 1
ATOM 713 C CA . THR A 1 92 ? -3.643 -0.228 6.784 1.00 94.06 92 THR A CA 1
ATOM 714 C C . THR A 1 92 ? -2.549 -1.200 7.206 1.00 94.06 92 THR A C 1
ATOM 716 O O . THR A 1 92 ? -1.895 -0.978 8.225 1.00 94.06 92 THR A O 1
ATOM 719 N N . ALA A 1 93 ? -2.320 -2.260 6.426 1.00 95.38 93 ALA A N 1
ATOM 720 C CA . ALA A 1 93 ? -1.219 -3.194 6.624 1.00 95.38 93 ALA A CA 1
ATOM 721 C C . ALA A 1 93 ? -0.866 -3.932 5.327 1.00 95.38 93 ALA A C 1
ATOM 723 O O . ALA A 1 93 ? -1.740 -4.257 4.522 1.00 95.38 93 ALA A O 1
ATOM 724 N N . ILE A 1 94 ? 0.419 -4.256 5.169 1.00 95.19 94 ILE A N 1
ATOM 725 C CA . ILE A 1 94 ? 0.914 -5.151 4.118 1.00 95.19 94 ILE A CA 1
ATOM 726 C C . ILE A 1 94 ? 1.783 -6.221 4.776 1.00 95.19 94 ILE A C 1
ATOM 728 O O . ILE A 1 94 ? 2.846 -5.925 5.327 1.00 95.19 94 ILE A O 1
ATOM 732 N N . ASP A 1 95 ? 1.343 -7.472 4.696 1.00 95.31 95 ASP A N 1
ATOM 733 C CA . ASP A 1 95 ? 2.129 -8.637 5.079 1.00 95.31 95 ASP A CA 1
ATOM 734 C C . ASP A 1 95 ? 2.701 -9.293 3.821 1.00 95.31 95 ASP A C 1
ATOM 736 O O . ASP A 1 95 ? 2.052 -10.084 3.139 1.00 95.31 95 ASP A O 1
ATOM 740 N N . TYR A 1 96 ? 3.953 -8.964 3.521 1.00 92.94 96 TYR A N 1
ATOM 741 C CA . TYR A 1 96 ? 4.661 -9.512 2.367 1.00 92.94 96 TYR A CA 1
ATOM 742 C C . TYR A 1 96 ? 5.021 -10.994 2.512 1.00 92.94 96 TYR A C 1
ATOM 744 O O . TYR A 1 96 ? 5.291 -11.639 1.505 1.00 92.94 96 TYR A O 1
ATOM 752 N N . LYS A 1 97 ? 5.062 -11.541 3.735 1.00 94.69 97 LYS A N 1
ATOM 753 C CA . LYS A 1 97 ? 5.342 -12.967 3.948 1.00 94.69 97 LYS A CA 1
ATOM 754 C C . LYS A 1 97 ? 4.084 -13.790 3.693 1.00 94.69 97 LYS A C 1
ATOM 756 O O . LYS A 1 97 ? 4.164 -14.836 3.060 1.00 94.69 97 LYS A O 1
ATOM 761 N N . ALA A 1 98 ? 2.942 -13.305 4.171 1.00 93.69 98 ALA A N 1
ATOM 762 C CA . ALA A 1 98 ? 1.640 -13.923 3.945 1.00 93.69 98 ALA A CA 1
ATOM 763 C C . ALA A 1 98 ? 1.000 -13.533 2.602 1.00 93.69 98 ALA A C 1
ATOM 765 O O . ALA A 1 98 ? -0.073 -14.037 2.288 1.00 93.69 98 ALA A O 1
ATOM 766 N N . LEU A 1 99 ? 1.630 -12.631 1.835 1.00 89.25 99 LEU A N 1
ATOM 767 C CA . LEU A 1 99 ? 1.088 -12.055 0.599 1.00 89.25 99 LEU A CA 1
ATOM 768 C C . LEU A 1 99 ? -0.320 -11.463 0.800 1.00 89.25 99 LEU A C 1
ATOM 770 O O . LEU A 1 99 ? -1.205 -11.619 -0.038 1.00 89.25 99 LEU A O 1
ATOM 774 N N . LYS A 1 100 ? -0.526 -10.783 1.934 1.00 90.94 100 LYS A N 1
ATOM 775 C CA . LYS A 1 100 ? -1.818 -10.226 2.345 1.00 90.94 100 LYS A CA 1
ATOM 776 C C . LYS A 1 100 ? -1.748 -8.708 2.443 1.00 90.94 100 LYS A C 1
ATOM 778 O O . LYS A 1 100 ? -0.822 -8.161 3.039 1.00 90.94 100 LYS A O 1
ATOM 783 N N . VAL A 1 101 ? -2.774 -8.041 1.931 1.00 92.31 101 VAL A N 1
ATOM 784 C CA . VAL A 1 101 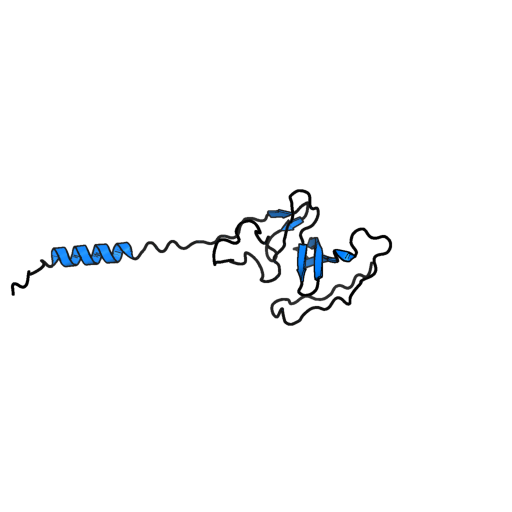? -3.011 -6.611 2.140 1.00 92.31 101 VAL A CA 1
ATOM 785 C C . VAL A 1 101 ? -4.294 -6.425 2.939 1.00 92.31 101 VAL A C 1
ATOM 787 O O . VAL A 1 101 ? -5.282 -7.116 2.697 1.00 92.31 101 VAL A O 1
ATOM 790 N N . THR A 1 102 ? -4.266 -5.519 3.911 1.00 93.44 102 THR A N 1
ATOM 791 C CA . THR A 1 102 ? -5.451 -5.123 4.671 1.00 93.44 102 THR A CA 1
ATOM 792 C C . THR A 1 102 ? -5.914 -3.766 4.168 1.00 93.44 102 THR A C 1
ATOM 794 O O . THR A 1 102 ? -5.160 -2.791 4.216 1.00 93.44 102 THR A O 1
ATOM 797 N N . LEU A 1 103 ? -7.157 -3.725 3.696 1.00 91.75 103 LEU A N 1
ATOM 798 C CA . LEU A 1 103 ? -7.802 -2.544 3.140 1.00 91.75 103 LEU A CA 1
ATOM 799 C C . LEU A 1 103 ? -8.939 -2.097 4.057 1.00 91.75 103 LEU A C 1
ATOM 801 O O . LEU A 1 103 ? -9.639 -2.931 4.631 1.00 91.75 103 LEU A O 1
ATOM 805 N N . VAL A 1 104 ? -9.114 -0.788 4.190 1.00 90.06 104 VAL A N 1
ATOM 806 C CA . VAL A 1 104 ? -10.276 -0.173 4.837 1.00 90.06 104 VAL A CA 1
ATOM 807 C C . VAL A 1 104 ? -10.863 0.821 3.855 1.00 90.06 104 VAL A C 1
ATOM 809 O O . VAL A 1 104 ? -10.144 1.688 3.367 1.00 90.06 104 VAL A O 1
ATOM 812 N N . ASP A 1 105 ? -12.148 0.672 3.561 1.00 89.81 105 ASP A N 1
ATOM 813 C CA . ASP A 1 105 ? -12.892 1.625 2.743 1.00 89.81 105 ASP A CA 1
ATOM 814 C C . ASP A 1 105 ? -12.800 3.024 3.378 1.00 89.81 105 ASP A C 1
ATOM 816 O O . ASP A 1 105 ? -13.013 3.190 4.587 1.00 89.81 105 ASP A O 1
ATOM 820 N N . ILE A 1 106 ? -12.397 4.017 2.582 1.00 89.00 106 ILE A N 1
ATOM 821 C CA . ILE A 1 106 ? -12.195 5.385 3.067 1.00 89.00 106 ILE A CA 1
ATOM 822 C C . ILE A 1 106 ? -13.505 5.971 3.604 1.00 89.00 106 ILE A C 1
ATOM 824 O O . ILE A 1 106 ? -13.472 6.682 4.612 1.00 89.00 106 ILE A O 1
ATOM 828 N N . ASP A 1 107 ? -14.648 5.626 3.011 1.00 86.38 107 ASP A N 1
ATOM 829 C CA . ASP A 1 107 ? -15.949 6.186 3.378 1.00 86.38 107 ASP A CA 1
ATOM 830 C C . ASP A 1 107 ? -16.402 5.760 4.772 1.00 86.38 107 ASP A C 1
ATOM 832 O O . ASP A 1 107 ? -17.192 6.456 5.407 1.00 86.38 107 ASP A O 1
ATOM 836 N N . VAL A 1 108 ? -15.885 4.644 5.286 1.00 87.38 108 VAL A N 1
ATOM 837 C CA . VAL A 1 108 ? -16.244 4.117 6.610 1.00 87.38 108 VAL A CA 1
ATOM 838 C C . VAL A 1 108 ? -15.140 4.322 7.652 1.00 87.38 108 VAL A C 1
ATOM 840 O O . VAL A 1 108 ? -15.299 3.960 8.822 1.00 87.38 108 VAL A O 1
ATOM 843 N N . TYR A 1 109 ? -14.011 4.917 7.261 1.00 87.00 109 TYR A N 1
ATOM 844 C CA . TYR A 1 109 ? -12.887 5.157 8.156 1.00 87.00 109 TYR A CA 1
ATOM 845 C C . TYR A 1 109 ? -13.248 6.162 9.262 1.00 87.00 109 TYR A C 1
ATOM 847 O O . TYR A 1 109 ? -13.782 7.239 9.010 1.00 87.00 109 TYR A O 1
ATOM 855 N N . ASN A 1 110 ? -12.908 5.817 10.509 1.00 84.12 110 ASN A N 1
ATOM 856 C CA . ASN A 1 110 ? -13.139 6.643 11.702 1.00 84.12 110 ASN A CA 1
ATOM 857 C C . ASN A 1 110 ? -14.621 6.994 11.976 1.00 84.12 110 ASN A C 1
ATOM 859 O O . ASN A 1 110 ? -14.908 7.976 12.664 1.00 84.12 110 ASN A O 1
ATOM 863 N N . GLN A 1 111 ? -15.564 6.195 11.466 1.00 82.81 111 GLN A N 1
ATOM 864 C CA . GLN A 1 111 ? -16.988 6.356 11.756 1.00 82.81 111 GLN A CA 1
ATOM 865 C C . GLN A 1 111 ? -17.447 5.457 12.917 1.00 82.81 111 GLN A C 1
ATOM 867 O O . GLN A 1 111 ? -17.032 4.298 13.005 1.00 82.81 111 GLN A O 1
ATOM 872 N N . PRO A 1 112 ? -18.330 5.943 13.812 1.00 82.25 112 PRO A N 1
ATOM 873 C CA . PRO A 1 112 ? -18.963 5.095 14.814 1.00 82.25 112 PRO A CA 1
ATOM 874 C C . PRO A 1 112 ? -19.969 4.144 14.142 1.00 82.25 112 PRO A C 1
ATOM 876 O O . PRO A 1 112 ? -20.936 4.597 13.538 1.00 82.25 112 PRO A O 1
ATOM 879 N N . CYS A 1 113 ? -19.758 2.829 14.288 1.00 82.81 113 CYS A N 1
ATOM 880 C CA . CYS A 1 113 ? -20.530 1.759 13.625 1.00 82.81 113 CYS A CA 1
ATOM 881 C C . CYS A 1 113 ? -20.491 1.842 12.083 1.00 82.81 113 CYS A C 1
ATOM 883 O O . CYS A 1 113 ? -21.515 2.137 11.459 1.00 82.81 113 CYS A O 1
ATOM 885 N N . PRO A 1 114 ? -19.327 1.571 11.463 1.00 79.69 114 PRO A N 1
ATOM 886 C CA . PRO A 1 114 ? -19.167 1.632 10.016 1.00 79.69 114 PRO A CA 1
ATOM 887 C C . PRO A 1 114 ? -20.107 0.640 9.325 1.00 79.69 114 PRO A C 1
ATOM 889 O O . PRO A 1 114 ? -20.126 -0.548 9.646 1.00 79.69 114 PRO A O 1
ATOM 892 N N . ARG A 1 115 ? -20.899 1.129 8.370 1.00 81.88 115 ARG A N 1
ATOM 893 C CA . ARG A 1 115 ? -21.725 0.290 7.499 1.00 81.88 115 ARG A CA 1
ATOM 894 C C . ARG A 1 115 ? -21.195 0.400 6.077 1.00 81.88 115 ARG A C 1
ATOM 896 O O . ARG A 1 115 ? -21.112 1.526 5.590 1.00 81.88 115 ARG A O 1
ATOM 903 N N . PRO A 1 116 ? -20.880 -0.724 5.410 1.00 76.75 116 PRO A N 1
ATOM 904 C CA . PRO A 1 116 ? -20.565 -0.706 3.989 1.00 76.75 116 PRO A CA 1
ATOM 905 C C . PRO A 1 116 ? -21.684 0.002 3.218 1.00 76.75 116 PRO A C 1
ATOM 907 O O . PRO A 1 116 ? -22.857 -0.351 3.366 1.00 76.75 116 PRO A O 1
ATOM 910 N N . SER A 1 117 ? -21.328 1.025 2.444 1.00 77.25 117 SER A N 1
ATOM 911 C CA . SER A 1 117 ? -22.275 1.795 1.626 1.00 77.25 117 SER A CA 1
ATOM 912 C C . SER A 1 117 ? -22.596 1.088 0.307 1.00 77.25 117 SER A C 1
ATOM 914 O O . SER A 1 117 ? -23.647 1.325 -0.289 1.00 77.25 117 SER A O 1
ATOM 916 N N . HIS A 1 118 ? -21.717 0.182 -0.119 1.00 78.69 118 HIS A N 1
ATOM 917 C CA . HIS A 1 118 ? -21.804 -0.556 -1.366 1.00 78.69 118 HIS A CA 1
ATOM 918 C C . HIS A 1 118 ? -21.330 -2.003 -1.187 1.00 78.69 118 HIS A C 1
ATOM 920 O O . HIS A 1 118 ? -20.617 -2.355 -0.244 1.00 78.69 118 HIS A O 1
ATOM 926 N N . ASN A 1 119 ? -21.735 -2.861 -2.124 1.00 75.50 119 ASN A N 1
ATOM 927 C CA . ASN A 1 119 ? -21.174 -4.198 -2.214 1.00 75.50 119 ASN A CA 1
ATOM 928 C C . ASN A 1 119 ? -19.785 -4.107 -2.821 1.00 75.50 119 ASN A C 1
ATOM 930 O O . ASN A 1 119 ? -19.617 -3.674 -3.963 1.00 75.50 119 ASN A O 1
ATOM 934 N N . PHE A 1 120 ? -18.813 -4.595 -2.068 1.00 74.19 120 PHE A N 1
ATOM 935 C CA . PHE A 1 120 ? -17.470 -4.751 -2.570 1.00 74.19 120 PHE A CA 1
ATOM 936 C C . PHE A 1 120 ? -17.492 -5.729 -3.755 1.00 74.19 120 PHE A C 1
ATOM 938 O O . PHE A 1 120 ? -17.780 -6.919 -3.596 1.00 74.19 120 PHE A O 1
ATOM 945 N N . THR A 1 121 ? -17.219 -5.217 -4.954 1.00 68.44 121 THR A N 1
ATOM 946 C CA . THR A 1 121 ? -17.208 -6.018 -6.179 1.00 68.44 121 THR A CA 1
ATOM 947 C C . THR A 1 121 ? -15.817 -5.980 -6.770 1.00 68.44 121 THR A C 1
ATOM 949 O O . THR A 1 121 ? -15.307 -4.930 -7.154 1.00 68.44 121 THR A O 1
ATOM 952 N N . PHE A 1 122 ? -15.206 -7.152 -6.846 1.00 65.69 122 PHE A N 1
ATOM 953 C CA . PHE A 1 122 ? -13.953 -7.328 -7.545 1.00 65.69 122 PHE A CA 1
ATOM 954 C C . PHE A 1 122 ? -14.220 -7.343 -9.048 1.00 65.69 122 PHE A C 1
ATOM 956 O O . PHE A 1 122 ? -14.840 -8.273 -9.566 1.00 65.69 122 PHE A O 1
ATOM 963 N N . ASP A 1 123 ? -13.777 -6.299 -9.745 1.00 61.22 123 ASP A N 1
ATOM 964 C CA . ASP A 1 123 ? -13.854 -6.285 -11.198 1.00 61.22 123 ASP A CA 1
ATOM 965 C C . ASP A 1 123 ? -12.820 -7.260 -11.780 1.00 61.22 123 ASP A C 1
ATOM 967 O O . ASP A 1 123 ? -11.609 -7.034 -11.729 1.00 61.22 123 ASP A O 1
ATOM 971 N N . HIS A 1 124 ? -13.323 -8.359 -12.341 1.00 56.75 124 HIS A N 1
ATOM 972 C CA . HIS A 1 124 ? -12.535 -9.358 -13.057 1.00 56.75 124 HIS A CA 1
ATOM 973 C C . HIS A 1 124 ? -11.856 -8.800 -14.320 1.00 56.75 124 HIS A C 1
ATOM 975 O O . HIS A 1 124 ? -10.971 -9.466 -14.850 1.00 56.75 124 HIS A O 1
ATOM 981 N N . SER A 1 125 ? -12.219 -7.600 -14.798 1.00 52.69 125 SER A N 1
ATOM 982 C CA . SER A 1 125 ? -11.529 -6.922 -15.907 1.00 52.69 125 SER A CA 1
ATOM 983 C C . SER A 1 125 ? -10.064 -6.605 -15.587 1.00 52.69 125 SER A C 1
ATOM 985 O O . SER A 1 125 ? -9.227 -6.497 -16.488 1.00 52.69 125 SER A O 1
ATOM 987 N N . LEU A 1 126 ? -9.716 -6.563 -14.297 1.00 56.16 126 LEU A N 1
ATOM 988 C CA . LEU A 1 126 ? -8.351 -6.566 -13.803 1.00 56.16 126 LEU A CA 1
ATOM 989 C C . LEU A 1 126 ? -7.758 -7.988 -13.895 1.00 56.16 126 LEU A C 1
ATOM 991 O O . LEU A 1 126 ? -7.384 -8.582 -12.885 1.00 56.16 126 LEU A O 1
ATOM 995 N N . ASN A 1 127 ? -7.631 -8.524 -15.117 1.00 53.25 127 ASN A N 1
ATOM 996 C CA . ASN A 1 127 ? -7.147 -9.881 -15.459 1.00 53.25 127 ASN A CA 1
ATOM 997 C C . ASN A 1 127 ? -5.787 -10.282 -14.844 1.00 53.25 127 ASN A C 1
ATOM 999 O O . ASN A 1 127 ? -5.347 -11.421 -14.977 1.00 53.25 127 ASN A O 1
ATOM 1003 N N . PHE A 1 128 ? -5.095 -9.342 -14.212 1.00 54.81 128 PHE A N 1
ATOM 1004 C CA . PHE A 1 128 ? -3.795 -9.523 -13.585 1.00 54.81 128 PHE A CA 1
ATOM 1005 C C . PHE A 1 128 ? -3.900 -9.861 -12.082 1.00 54.81 128 PHE A C 1
ATOM 1007 O O . PHE A 1 128 ? -2.939 -10.324 -11.474 1.00 54.81 128 PHE A O 1
ATOM 1014 N N . PHE A 1 129 ? -5.055 -9.675 -11.445 1.00 60.12 129 PHE A N 1
ATOM 1015 C CA . PHE A 1 129 ? -5.183 -9.863 -10.004 1.00 60.12 129 PHE A CA 1
ATOM 1016 C C . PHE A 1 129 ? -5.784 -11.227 -9.650 1.00 60.12 129 PHE A C 1
ATOM 1018 O O . PHE A 1 129 ? -6.995 -11.418 -9.678 1.00 60.12 129 PHE A O 1
ATOM 1025 N N . HIS A 1 130 ? -4.936 -12.169 -9.237 1.00 60.38 130 HIS A N 1
ATOM 1026 C CA . HIS A 1 130 ? -5.376 -13.384 -8.549 1.00 60.38 130 HIS A CA 1
ATOM 1027 C C . HIS A 1 130 ? -5.290 -13.173 -7.030 1.00 60.38 130 HIS A C 1
ATOM 1029 O O . HIS A 1 130 ? -4.233 -13.377 -6.436 1.00 60.38 130 HIS A O 1
ATOM 1035 N N . TYR A 1 131 ? -6.385 -12.767 -6.388 1.00 63.44 131 TYR A N 1
ATOM 1036 C CA . TYR A 1 131 ? -6.505 -12.751 -4.924 1.00 63.44 131 TYR A CA 1
ATOM 1037 C C . TYR A 1 131 ? -7.732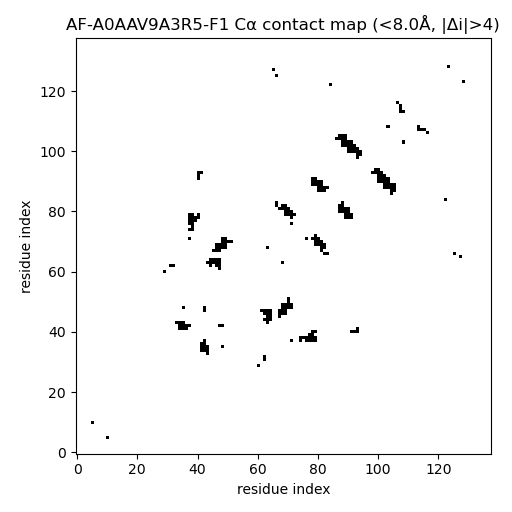 -13.548 -4.478 1.00 63.44 131 TYR A C 1
ATOM 1039 O O . TYR A 1 131 ? -8.707 -13.712 -5.208 1.00 63.44 131 TYR A O 1
ATOM 1047 N N . THR A 1 132 ? -7.691 -14.027 -3.241 1.00 62.62 132 THR A N 1
ATOM 1048 C CA . THR A 1 132 ? -8.838 -14.629 -2.560 1.00 62.62 132 THR A CA 1
ATOM 1049 C C . THR A 1 132 ? -9.358 -13.650 -1.510 1.00 62.62 132 THR A C 1
ATOM 1051 O O . THR A 1 132 ? -8.568 -13.247 -0.649 1.00 62.62 132 THR A O 1
ATOM 1054 N N . PRO A 1 133 ? -10.650 -13.272 -1.534 1.00 61.84 133 PRO A N 1
ATOM 1055 C CA . PRO A 1 133 ? -11.233 -12.458 -0.479 1.00 61.84 133 PRO A CA 1
ATOM 1056 C C . PRO A 1 133 ? -11.075 -13.172 0.864 1.00 61.84 133 PRO A C 1
ATOM 1058 O O . PRO A 1 133 ? -11.533 -14.300 1.039 1.00 61.84 133 PRO A O 1
ATOM 1061 N N . SER A 1 134 ? -10.438 -12.512 1.825 1.00 62.19 134 SER A N 1
ATOM 1062 C CA . SER A 1 134 ? -10.494 -12.922 3.224 1.00 62.19 134 SER A CA 1
ATOM 1063 C C . SER A 1 134 ? -11.534 -12.039 3.896 1.00 62.19 134 SER A C 1
ATOM 1065 O O . SER A 1 134 ? -11.195 -10.985 4.429 1.00 62.19 134 SER A O 1
ATOM 1067 N N . ASN A 1 135 ? -12.805 -12.433 3.829 1.00 54.38 135 ASN A N 1
ATOM 1068 C CA . ASN A 1 135 ? -13.881 -11.709 4.500 1.00 54.38 135 ASN A CA 1
ATOM 1069 C C . ASN A 1 135 ? -13.700 -11.834 6.020 1.00 54.38 135 ASN A C 1
ATOM 1071 O O . ASN A 1 135 ? -14.151 -12.803 6.626 1.00 54.38 135 ASN A O 1
ATOM 1075 N N . SER A 1 136 ? -13.049 -10.856 6.644 1.00 48.56 136 SER A N 1
ATOM 1076 C CA . SER A 1 136 ? -13.197 -10.593 8.074 1.00 48.56 136 SER A CA 1
ATOM 1077 C C . SER A 1 136 ? -14.143 -9.410 8.217 1.00 48.56 136 SER A C 1
ATOM 1079 O O . SER A 1 136 ? -13.724 -8.262 8.084 1.00 48.56 136 SER A O 1
ATOM 1081 N N . ILE A 1 137 ? -15.425 -9.705 8.419 1.00 39.50 137 ILE A N 1
ATOM 1082 C CA . ILE A 1 137 ? -16.395 -8.711 8.876 1.00 39.50 137 ILE A CA 1
ATOM 1083 C C . ILE A 1 137 ? -15.940 -8.320 10.288 1.00 39.50 137 ILE A C 1
ATOM 1085 O O . ILE A 1 137 ? -15.889 -9.186 11.164 1.00 39.50 137 ILE A O 1
ATOM 1089 N N . LEU A 1 138 ? -15.519 -7.068 10.466 1.00 39.84 138 LEU A N 1
ATOM 1090 C CA . LEU A 1 138 ? -15.367 -6.454 11.787 1.00 39.84 138 LEU A CA 1
ATOM 1091 C C . LEU A 1 138 ? -16.721 -5.915 12.244 1.00 39.84 138 LEU A C 1
ATOM 1093 O O . LEU A 1 138 ? -17.425 -5.330 11.391 1.00 39.84 138 LEU A O 1
#

Foldseek 3Di:
DDDPPDDPVVVVVVVVVVVVVPPPPPPPPVQADPFDDQAVATADAQADEDPPPDPPDPDPPRRHDPQSYWYRPDNPDRFTWRDDPPFIWGFNYQDPVVRDTDTDGPVQPPDDPGDPPDDDDDDCVPVRDDDDDPDDDD

InterPro domains:
  IPR025287 Wall-associated receptor kinase, galacturonan-binding domain [PF13947] (32-105)

Secondary structure (DSSP, 8-state):
-------HHHHHHHHHHHHHTT--------PPPPPEEETTEEE-TT-EE--TT---SS----SSSTT-EEE---TT-SS-EEE-SS-EEEEEEEETTTTEEEEEEGGGTT-SS---SS-----TT-TT----------

Mean predicted aligned error: 13.98 Å

Sequence (138 aa):
MALLSIPISTTLIIFLFFFTSSITHAVSNQTCPPPSKCGDISIRYPFWLNSSTTITTTNTSYCGYPGFGLTCKSSNEKYPILHLPNDDYFVTAIDYKALKVTLVDIDVYNQPCPRPSHNFTFDHSLNFFHYTPSNSIL